Protein AF-A0A965K3U7-F1 (afdb_monomer_lite)

Sequence (85 aa):
MQTYLIVPDIHVPFHDIKAVKLVTKLIKELPQLSGMVMLGDFLDAFQISTYSKDPSRRNLLAEDIEDFKQILNEWSRNLKEGSNI

Structure (mmCIF, N/CA/C/O backbone):
data_AF-A0A965K3U7-F1
#
_entry.id   AF-A0A965K3U7-F1
#
loop_
_atom_site.group_PDB
_atom_site.id
_atom_site.type_symbol
_atom_site.label_atom_id
_atom_site.label_alt_id
_atom_site.label_comp_id
_atom_site.label_asym_id
_atom_site.label_entity_id
_atom_site.label_seq_id
_atom_site.pdbx_PDB_ins_code
_atom_site.Cartn_x
_atom_site.Cartn_y
_atom_site.Cartn_z
_atom_site.occupancy
_atom_site.B_iso_or_equiv
_atom_site.auth_seq_id
_atom_site.auth_comp_id
_atom_site.auth_asym_id
_atom_site.auth_atom_id
_atom_site.pdbx_PDB_model_num
ATOM 1 N N . MET A 1 1 ? -14.311 -7.677 20.510 1.00 82.44 1 MET A N 1
ATOM 2 C CA . MET A 1 1 ? -14.291 -8.293 19.167 1.00 82.44 1 MET A CA 1
ATOM 3 C C . MET A 1 1 ? -13.174 -7.627 18.388 1.00 82.44 1 MET A C 1
ATOM 5 O O . MET A 1 1 ? -13.125 -6.404 18.412 1.00 82.44 1 MET A O 1
ATOM 9 N N . GLN A 1 2 ? -12.255 -8.393 17.800 1.00 90.38 2 GLN A N 1
ATOM 10 C CA . GLN A 1 2 ? -11.185 -7.826 16.970 1.00 90.38 2 GLN A CA 1
ATOM 11 C C . GLN A 1 2 ? -11.688 -7.710 15.530 1.00 90.38 2 GLN A C 1
ATOM 13 O O . GLN A 1 2 ? -12.368 -8.618 15.056 1.00 90.38 2 GLN A O 1
ATOM 18 N N . THR A 1 3 ? -11.393 -6.595 14.865 1.00 92.62 3 THR A N 1
ATOM 19 C CA . THR A 1 3 ? -11.815 -6.342 13.478 1.00 92.62 3 THR A CA 1
ATOM 20 C C . THR A 1 3 ? -10.607 -5.900 12.672 1.00 92.62 3 THR A C 1
ATOM 22 O O . THR A 1 3 ? -9.946 -4.941 13.056 1.00 92.62 3 THR A O 1
ATOM 25 N N . TYR A 1 4 ? -10.331 -6.572 11.561 1.00 94.81 4 TYR A N 1
ATOM 26 C CA . TYR A 1 4 ? -9.180 -6.282 10.710 1.00 94.81 4 TYR A CA 1
ATOM 27 C C . TYR A 1 4 ? -9.636 -5.834 9.325 1.00 94.81 4 TYR A C 1
ATOM 29 O O . TYR A 1 4 ? -10.607 -6.370 8.789 1.00 94.81 4 TYR A O 1
ATOM 37 N N . LEU A 1 5 ? -8.926 -4.863 8.750 1.00 95.75 5 LEU A N 1
ATOM 38 C CA . LEU A 1 5 ? -9.091 -4.481 7.351 1.00 95.75 5 LEU A CA 1
ATOM 39 C C . LEU A 1 5 ? -8.176 -5.353 6.487 1.00 95.75 5 LEU A C 1
ATOM 41 O O . LEU A 1 5 ? -6.972 -5.381 6.714 1.00 95.75 5 LEU A O 1
ATOM 45 N N . ILE A 1 6 ? -8.734 -6.060 5.510 1.00 96.38 6 ILE A N 1
ATOM 46 C CA . ILE A 1 6 ? -7.961 -6.916 4.604 1.00 96.38 6 ILE A CA 1
ATOM 47 C C . ILE A 1 6 ? -7.744 -6.171 3.290 1.00 96.38 6 ILE A C 1
ATOM 49 O O . ILE A 1 6 ? -8.715 -5.708 2.691 1.00 96.38 6 ILE A O 1
ATOM 53 N N . VAL A 1 7 ? -6.489 -6.061 2.852 1.00 96.38 7 VAL A N 1
ATOM 54 C CA . VAL A 1 7 ? -6.115 -5.328 1.635 1.00 96.38 7 VAL A CA 1
ATOM 55 C C . VAL A 1 7 ? -5.255 -6.215 0.721 1.00 96.38 7 VAL A C 1
ATOM 57 O O . VAL A 1 7 ? -4.082 -6.455 1.021 1.00 96.38 7 VAL A O 1
ATOM 60 N N . PRO A 1 8 ? -5.835 -6.736 -0.374 1.00 95.38 8 PRO A N 1
ATOM 61 C CA . PRO A 1 8 ? -5.107 -7.446 -1.425 1.00 95.38 8 PRO A CA 1
ATOM 62 C C . PRO A 1 8 ? -4.594 -6.522 -2.542 1.00 95.38 8 PRO A C 1
ATOM 64 O O . PRO A 1 8 ? -5.178 -5.465 -2.783 1.00 95.38 8 PRO A O 1
ATOM 67 N N . ASP A 1 9 ? -3.542 -6.977 -3.229 1.00 95.56 9 ASP A N 1
ATOM 68 C CA . ASP A 1 9 ? -3.209 -6.669 -4.630 1.00 95.56 9 ASP A CA 1
ATOM 69 C C . ASP A 1 9 ? -3.289 -5.180 -5.013 1.00 95.56 9 ASP A C 1
ATOM 71 O O . ASP A 1 9 ? -4.072 -4.763 -5.870 1.00 95.56 9 ASP A O 1
ATOM 75 N N . ILE A 1 10 ? -2.467 -4.344 -4.373 1.00 96.50 10 ILE A N 1
ATOM 76 C CA . ILE A 1 10 ? -2.418 -2.913 -4.704 1.00 96.50 10 ILE A CA 1
ATOM 77 C C . ILE A 1 10 ? -1.629 -2.664 -5.996 1.00 96.50 10 ILE A C 1
ATOM 79 O O . ILE A 1 10 ? -2.044 -1.815 -6.775 1.00 96.50 10 ILE A O 1
ATOM 83 N N . HIS A 1 11 ? -0.534 -3.389 -6.253 1.00 96.38 11 HIS A N 1
ATOM 84 C CA . HIS A 1 11 ? 0.298 -3.259 -7.460 1.00 96.38 11 HIS A CA 1
ATOM 85 C C . HIS A 1 11 ? 0.825 -1.840 -7.749 1.00 96.38 11 HIS A C 1
ATOM 87 O O . HIS A 1 11 ? 0.595 -1.273 -8.813 1.00 96.38 11 HIS A O 1
ATOM 93 N N . VAL A 1 12 ? 1.575 -1.228 -6.832 1.00 96.31 12 VAL A N 1
ATOM 94 C CA . VAL A 1 12 ? 2.313 0.022 -7.098 1.00 96.31 12 VAL A CA 1
ATOM 95 C C . VAL A 1 12 ? 3.374 -0.215 -8.192 1.00 96.31 12 VAL A C 1
ATOM 97 O O . VAL A 1 12 ? 4.114 -1.196 -8.081 1.00 96.31 12 VAL A O 1
ATOM 100 N N . PRO A 1 13 ? 3.481 0.650 -9.229 1.00 93.62 13 PRO A N 1
ATOM 101 C CA . PRO A 1 13 ? 2.817 1.955 -9.392 1.00 93.62 13 PRO A CA 1
ATOM 102 C C . PRO A 1 13 ? 1.494 1.926 -10.183 1.00 93.62 13 PRO A C 1
ATOM 104 O O . PRO A 1 13 ? 0.901 2.973 -10.418 1.00 93.62 13 PRO A O 1
ATOM 107 N N . PHE A 1 14 ? 1.006 0.757 -10.592 1.00 94.19 14 PHE A N 1
ATOM 108 C CA . PHE A 1 14 ? -0.200 0.582 -11.418 1.00 94.19 14 PHE A CA 1
ATOM 109 C C . PHE A 1 14 ? -1.525 0.551 -10.636 1.00 94.19 14 PHE A C 1
ATOM 111 O O . PHE A 1 14 ? -2.577 0.272 -11.211 1.00 94.19 14 PHE A O 1
ATOM 118 N N . HIS A 1 15 ? -1.480 0.842 -9.339 1.00 96.25 15 HIS A N 1
ATOM 119 C CA . HIS A 1 15 ? -2.618 0.786 -8.431 1.00 96.25 15 HIS A CA 1
ATOM 120 C C . HIS A 1 15 ? -3.793 1.691 -8.836 1.00 96.25 15 HIS A C 1
ATOM 122 O O . HIS A 1 15 ? -3.624 2.787 -9.377 1.00 96.25 15 HIS A O 1
ATOM 128 N N . ASP A 1 16 ? -5.016 1.280 -8.480 1.00 97.12 16 ASP A N 1
ATOM 129 C CA . ASP A 1 16 ? -6.187 2.153 -8.586 1.00 97.12 16 ASP A CA 1
ATOM 130 C C . ASP A 1 16 ? -6.162 3.211 -7.468 1.00 97.12 16 ASP A C 1
ATOM 132 O O . ASP A 1 16 ? -6.359 2.931 -6.280 1.00 97.12 16 ASP A O 1
ATOM 136 N N . ILE A 1 17 ? -5.971 4.470 -7.865 1.00 96.50 17 ILE A N 1
ATOM 137 C CA . ILE A 1 17 ? -5.931 5.632 -6.968 1.00 96.50 17 ILE A CA 1
ATOM 138 C C . ILE A 1 17 ? -7.209 5.749 -6.117 1.00 96.50 17 ILE A C 1
ATOM 140 O O . ILE A 1 17 ? -7.153 6.178 -4.961 1.00 96.50 17 ILE A O 1
ATOM 144 N N . LYS A 1 18 ? -8.385 5.404 -6.658 1.00 97.56 18 LYS A N 1
ATOM 145 C CA . LYS A 1 18 ? -9.653 5.455 -5.915 1.00 97.56 18 LYS A CA 1
ATOM 146 C C . LYS A 1 18 ? -9.709 4.366 -4.851 1.00 97.56 18 LYS A C 1
ATOM 148 O O . LYS A 1 18 ? -10.201 4.645 -3.758 1.00 97.56 18 LYS A O 1
ATOM 153 N N . ALA A 1 19 ? -9.189 3.173 -5.141 1.00 96.38 19 ALA A N 1
ATOM 154 C CA . ALA A 1 19 ? -9.124 2.081 -4.174 1.00 96.38 19 ALA A CA 1
ATOM 155 C C . ALA A 1 19 ? -8.213 2.447 -2.993 1.00 96.38 19 ALA A C 1
ATOM 157 O O . ALA A 1 19 ? -8.644 2.368 -1.843 1.00 96.38 19 ALA A O 1
ATOM 158 N N . VAL A 1 20 ? -7.013 2.971 -3.267 1.00 97.12 20 VAL A N 1
ATOM 159 C CA . VAL A 1 20 ? -6.089 3.444 -2.220 1.00 97.12 20 VAL A CA 1
ATOM 160 C C . VAL A 1 20 ? -6.734 4.537 -1.362 1.00 97.12 20 VAL A C 1
ATOM 162 O O . VAL A 1 20 ? -6.704 4.462 -0.135 1.00 97.12 20 VAL A O 1
ATOM 165 N N . LYS A 1 21 ? -7.406 5.518 -1.983 1.00 97.25 21 LYS A N 1
ATOM 166 C CA . LYS A 1 21 ? -8.132 6.570 -1.249 1.00 97.25 21 LYS A CA 1
ATOM 167 C C . LYS A 1 21 ? -9.263 6.021 -0.382 1.00 97.25 21 LYS A C 1
ATOM 169 O O . LYS A 1 21 ? -9.483 6.536 0.714 1.00 97.25 21 LYS A O 1
ATOM 174 N N . LEU A 1 22 ? -9.982 5.002 -0.852 1.00 97.25 22 LEU A N 1
ATOM 175 C CA . LEU A 1 22 ? -11.022 4.342 -0.068 1.00 97.25 22 LEU A CA 1
ATOM 176 C C . LEU A 1 22 ? -10.422 3.638 1.153 1.00 97.25 22 LEU A C 1
ATOM 178 O O . LEU A 1 22 ? -10.930 3.836 2.252 1.00 97.25 22 LEU A O 1
ATOM 182 N N . VAL A 1 23 ? -9.327 2.891 0.988 1.00 96.81 23 VAL A N 1
ATOM 183 C CA . VAL A 1 23 ? -8.615 2.248 2.108 1.00 96.81 23 VAL A CA 1
ATOM 184 C C . VAL A 1 23 ? -8.181 3.294 3.135 1.00 96.81 23 VAL A C 1
ATOM 186 O O . VAL A 1 23 ? -8.519 3.175 4.312 1.00 96.81 23 VAL A O 1
ATOM 189 N N . THR A 1 24 ? -7.545 4.380 2.689 1.00 96.12 24 THR A N 1
ATOM 190 C CA . THR A 1 24 ? -7.162 5.504 3.554 1.00 96.12 24 THR A CA 1
ATOM 191 C C . THR A 1 24 ? -8.361 6.082 4.313 1.00 96.12 24 THR A C 1
ATOM 193 O O . THR A 1 24 ? -8.260 6.369 5.507 1.00 96.12 24 THR A O 1
ATOM 196 N N . LYS A 1 25 ? -9.508 6.252 3.643 1.00 96.62 25 LYS A N 1
ATOM 197 C CA . LYS A 1 25 ? -10.743 6.738 4.271 1.00 96.62 25 LYS A CA 1
ATOM 198 C C . LYS A 1 25 ? -11.246 5.770 5.346 1.00 96.62 25 LYS A C 1
ATOM 200 O O . LYS A 1 25 ? -11.552 6.210 6.449 1.00 96.62 25 LYS A O 1
ATOM 205 N N . LEU A 1 26 ? -11.289 4.468 5.056 1.00 96.00 26 LEU A N 1
ATOM 206 C CA . LEU A 1 26 ? -11.735 3.445 6.007 1.00 96.00 26 LEU A CA 1
ATOM 207 C C . LEU A 1 26 ? -10.842 3.395 7.252 1.00 96.00 26 LEU A C 1
ATOM 209 O O . LEU A 1 26 ? -11.366 3.342 8.359 1.00 96.00 26 LEU A O 1
ATOM 213 N N . ILE A 1 27 ? -9.517 3.480 7.089 1.00 94.94 27 ILE A N 1
ATOM 214 C CA . ILE A 1 27 ? -8.570 3.524 8.217 1.00 94.94 27 ILE A CA 1
ATOM 215 C C . ILE A 1 27 ? -8.860 4.728 9.127 1.00 94.94 27 ILE A C 1
ATOM 217 O O . ILE A 1 27 ? -8.866 4.590 10.348 1.00 94.94 27 ILE A O 1
ATOM 221 N N . LYS A 1 28 ? -9.138 5.899 8.539 1.00 93.12 28 LYS A N 1
ATOM 222 C CA . LYS A 1 28 ? -9.405 7.144 9.279 1.00 93.12 28 LYS A CA 1
ATOM 223 C C . LYS A 1 28 ? -10.784 7.166 9.952 1.00 93.12 28 LYS A C 1
ATOM 225 O O . LYS A 1 28 ? -10.923 7.739 11.028 1.00 93.12 28 LYS A O 1
ATOM 230 N N . GLU A 1 29 ? -11.802 6.578 9.325 1.00 95.06 29 GLU A N 1
ATOM 231 C CA . GLU A 1 29 ? -13.201 6.695 9.767 1.00 95.06 29 GLU A CA 1
ATOM 232 C C . GLU A 1 29 ? -13.704 5.511 10.608 1.00 95.06 29 GLU A C 1
ATOM 234 O O . GLU A 1 29 ? -14.741 5.639 11.259 1.00 95.06 29 GLU A O 1
ATOM 239 N N . LEU A 1 30 ? -13.001 4.371 10.626 1.00 92.62 30 LEU A N 1
ATOM 240 C CA . LEU A 1 30 ? -13.411 3.174 11.370 1.00 92.62 30 LEU A CA 1
ATOM 241 C C . LEU A 1 30 ? -12.581 2.985 12.653 1.00 92.62 30 LEU A C 1
ATOM 243 O O . LEU A 1 30 ? -11.602 2.233 12.661 1.00 92.62 30 LEU A O 1
ATOM 247 N N . PRO A 1 31 ? -12.976 3.595 13.788 1.00 86.50 31 PRO A N 1
ATOM 248 C CA . PRO A 1 31 ? -12.216 3.506 15.033 1.00 86.50 31 PRO A CA 1
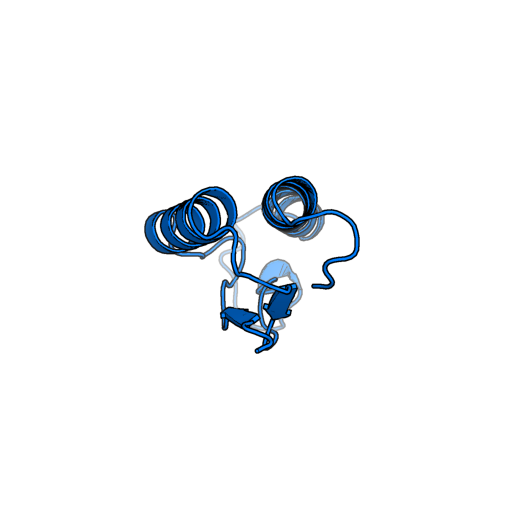ATOM 249 C C . PRO A 1 31 ? -12.1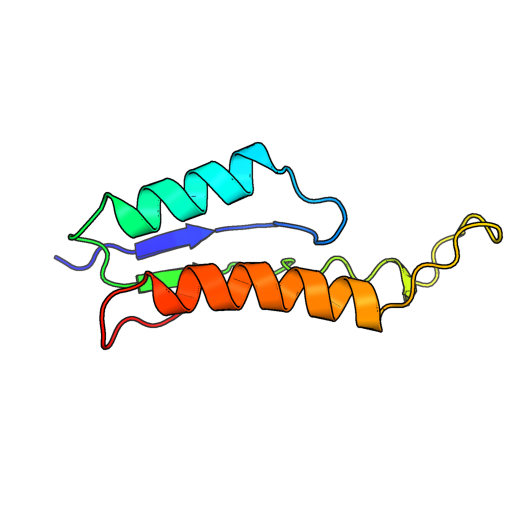76 2.090 15.629 1.00 86.50 31 PRO A C 1
ATOM 251 O O . PRO A 1 31 ? -11.362 1.820 16.504 1.00 86.50 31 PRO A O 1
ATOM 254 N N . GLN A 1 32 ? -13.043 1.170 15.224 1.00 89.75 32 GLN A N 1
ATOM 255 C CA . GLN A 1 32 ? -13.067 -0.201 15.740 1.00 89.75 32 GLN A CA 1
ATOM 256 C C . GLN A 1 32 ? -12.019 -1.129 15.106 1.00 89.75 32 GLN A C 1
ATOM 258 O O . GLN A 1 32 ? -11.897 -2.278 15.537 1.00 89.75 32 GLN A O 1
ATOM 263 N N . LEU A 1 33 ? -11.287 -0.669 14.084 1.00 92.56 33 LEU A N 1
ATOM 264 C CA . LEU A 1 33 ? -10.220 -1.456 13.473 1.00 92.56 33 LEU A CA 1
ATOM 265 C C . LEU A 1 33 ? -9.110 -1.730 14.496 1.00 92.56 33 LEU A C 1
ATOM 267 O O . LEU A 1 33 ? -8.597 -0.826 15.149 1.00 92.56 33 LEU A O 1
ATOM 271 N N . SER A 1 34 ? -8.771 -3.007 14.638 1.00 93.19 34 SER A N 1
ATOM 272 C CA . SER A 1 34 ? -7.669 -3.520 15.460 1.00 93.19 34 SER A CA 1
ATOM 273 C C . SER A 1 34 ? -6.347 -3.559 14.685 1.00 93.19 34 SER A C 1
ATOM 275 O O . SER A 1 34 ? -5.283 -3.675 15.282 1.00 93.19 34 SER A O 1
ATOM 277 N N . GLY A 1 35 ? -6.416 -3.481 13.356 1.00 93.06 35 GLY A N 1
ATOM 278 C CA . GLY A 1 35 ? -5.261 -3.473 12.470 1.00 93.06 35 GLY A CA 1
ATOM 279 C C . GLY A 1 35 ? -5.654 -3.696 11.016 1.00 93.06 35 GLY A C 1
ATOM 280 O O . GLY A 1 35 ? -6.840 -3.732 10.666 1.00 93.06 35 GLY A O 1
ATOM 281 N N . MET A 1 36 ? -4.636 -3.872 10.184 1.00 95.12 36 MET A N 1
ATOM 282 C CA . MET A 1 36 ? -4.761 -4.203 8.770 1.00 95.12 36 MET A CA 1
ATOM 283 C C . MET A 1 36 ? -3.981 -5.487 8.486 1.00 95.12 36 MET A C 1
ATOM 285 O O . MET A 1 36 ? -3.038 -5.800 9.201 1.00 95.12 36 MET A O 1
ATOM 289 N N . VAL A 1 37 ? -4.395 -6.237 7.470 1.00 95.25 37 VAL A N 1
ATOM 290 C CA . VAL A 1 37 ? -3.652 -7.387 6.950 1.00 95.25 37 VAL A CA 1
ATOM 291 C C . VAL A 1 37 ? -3.475 -7.191 5.453 1.00 95.25 37 VAL A C 1
ATOM 293 O O . VAL A 1 37 ? -4.457 -7.121 4.708 1.00 95.25 37 VAL A O 1
ATOM 296 N N . MET A 1 38 ? -2.219 -7.116 5.022 1.00 94.00 38 MET A N 1
ATOM 297 C CA . MET A 1 38 ? -1.848 -7.077 3.609 1.00 94.00 38 MET A CA 1
ATOM 298 C C . MET A 1 38 ? -1.687 -8.501 3.079 1.00 94.00 38 MET A C 1
ATOM 300 O O . MET A 1 38 ? -0.943 -9.289 3.659 1.00 94.00 38 MET A O 1
ATOM 304 N N . LEU A 1 39 ? -2.356 -8.836 1.973 1.00 95.25 39 LEU A N 1
ATOM 305 C CA . LEU A 1 39 ? -2.300 -10.197 1.412 1.00 95.25 39 LEU A CA 1
ATOM 306 C C . LEU A 1 39 ? -1.123 -10.443 0.453 1.00 95.25 39 LEU A C 1
ATOM 308 O O . LEU A 1 39 ? -0.972 -11.557 -0.040 1.00 95.25 39 LEU A O 1
ATOM 312 N N . GLY A 1 40 ? -0.267 -9.444 0.236 1.00 92.44 40 GLY A N 1
ATOM 313 C CA . GLY A 1 40 ? 0.833 -9.501 -0.728 1.00 92.44 40 GLY A CA 1
ATOM 314 C C . GLY A 1 40 ? 0.631 -8.512 -1.872 1.00 92.44 40 GLY A C 1
ATOM 315 O O . GLY A 1 40 ? -0.246 -7.653 -1.796 1.00 92.44 40 GLY A O 1
ATOM 316 N N . ASP A 1 41 ? 1.502 -8.593 -2.877 1.00 94.38 41 ASP A N 1
ATOM 317 C CA . ASP A 1 41 ? 1.416 -7.869 -4.155 1.00 94.38 41 ASP A CA 1
ATOM 318 C C . ASP A 1 41 ? 1.103 -6.367 -4.031 1.00 94.38 41 ASP A C 1
ATOM 320 O O . ASP A 1 41 ? 0.379 -5.755 -4.816 1.00 94.38 41 ASP A O 1
ATOM 324 N N . PHE A 1 42 ? 1.692 -5.730 -3.016 1.00 96.00 42 PHE A N 1
ATOM 325 C CA . PHE A 1 42 ? 1.618 -4.280 -2.865 1.00 96.00 42 PHE A CA 1
ATOM 326 C C . PHE A 1 42 ? 2.577 -3.593 -3.852 1.00 96.00 42 PHE A C 1
ATOM 328 O O . PHE A 1 42 ? 2.195 -2.638 -4.518 1.00 96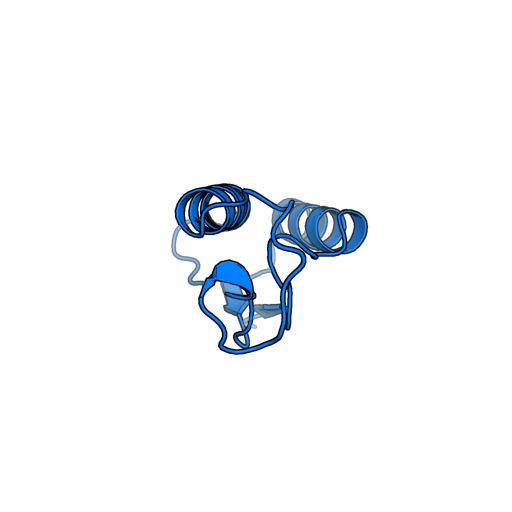.00 42 PHE A O 1
ATOM 335 N N . LEU A 1 43 ? 3.803 -4.093 -4.007 1.00 96.31 43 LEU A N 1
ATOM 336 C CA . LEU A 1 43 ? 4.743 -3.614 -5.021 1.00 96.31 43 LEU A CA 1
ATOM 337 C C . LEU A 1 43 ? 4.727 -4.567 -6.217 1.00 96.31 43 LEU A C 1
ATOM 339 O O . LEU A 1 43 ? 4.981 -5.754 -6.046 1.00 96.31 43 LEU A O 1
ATOM 343 N N . ASP A 1 44 ? 4.484 -4.045 -7.417 1.00 94.12 44 ASP A N 1
ATOM 344 C CA . ASP A 1 44 ? 4.340 -4.863 -8.627 1.00 94.12 44 ASP A CA 1
ATOM 345 C C . ASP A 1 44 ? 5.681 -5.430 -9.139 1.00 94.12 44 ASP A C 1
ATOM 347 O O . ASP A 1 44 ? 5.745 -6.494 -9.747 1.00 94.12 44 ASP A O 1
ATOM 351 N N . ALA A 1 45 ? 6.786 -4.723 -8.875 1.00 92.69 45 ALA A N 1
ATOM 352 C CA . ALA A 1 45 ? 8.145 -5.103 -9.275 1.00 92.69 45 ALA A CA 1
ATOM 353 C C . ALA A 1 45 ? 8.344 -5.338 -10.795 1.00 92.69 45 ALA A C 1
ATOM 355 O O . ALA A 1 45 ? 9.346 -5.934 -11.210 1.00 92.69 45 ALA A O 1
ATOM 356 N N . PHE A 1 46 ? 7.464 -4.799 -11.652 1.00 90.69 46 PHE A N 1
ATOM 357 C CA . PHE A 1 46 ? 7.567 -4.902 -13.114 1.00 90.69 46 PHE A CA 1
ATOM 358 C C . PHE A 1 46 ? 8.939 -4.500 -13.660 1.00 90.69 46 PHE A C 1
ATOM 360 O O . PHE A 1 46 ? 9.463 -5.170 -14.556 1.00 90.69 46 PHE A O 1
ATOM 367 N N . GLN A 1 47 ? 9.561 -3.455 -13.099 1.00 89.06 47 GLN A N 1
ATOM 368 C CA . GLN A 1 47 ? 10.836 -2.919 -13.594 1.00 89.06 47 GLN A CA 1
ATOM 369 C C . GLN A 1 47 ? 11.974 -3.942 -13.554 1.00 89.06 47 GLN A C 1
ATOM 371 O O . GLN A 1 47 ? 12.842 -3.918 -14.427 1.00 89.06 47 GLN A O 1
ATOM 376 N N . ILE A 1 48 ? 11.945 -4.892 -12.617 1.00 90.06 48 ILE A N 1
ATOM 377 C CA . ILE A 1 48 ? 12.959 -5.952 -12.490 1.00 90.06 48 ILE A CA 1
ATOM 378 C C . ILE A 1 48 ? 12.506 -7.309 -13.034 1.00 90.06 48 ILE A C 1
ATOM 380 O O . ILE A 1 48 ? 13.285 -8.258 -13.035 1.00 90.06 48 ILE A O 1
ATOM 384 N N . SER A 1 49 ? 11.278 -7.409 -13.541 1.00 90.75 49 SER A N 1
ATOM 385 C CA . SER A 1 49 ? 10.786 -8.640 -14.166 1.00 90.75 49 SER A CA 1
ATOM 386 C C . SER A 1 49 ? 11.540 -8.968 -15.466 1.00 90.75 49 SER A C 1
ATOM 388 O O . SER A 1 49 ? 12.217 -8.121 -16.044 1.00 90.75 49 SER A O 1
ATOM 390 N N . THR A 1 50 ? 11.418 -10.186 -15.982 1.00 89.75 50 THR A N 1
ATOM 391 C CA . THR A 1 50 ? 11.991 -10.564 -17.289 1.00 89.75 50 THR A CA 1
ATOM 392 C C . THR A 1 50 ? 11.042 -10.307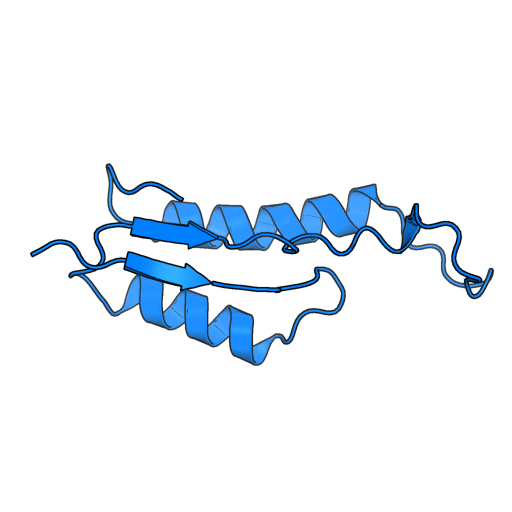 -18.463 1.00 89.75 50 THR A C 1
ATOM 394 O O . THR A 1 50 ? 11.391 -10.599 -19.607 1.00 89.75 50 THR A O 1
ATOM 397 N N . TYR A 1 51 ? 9.851 -9.754 -18.207 1.00 87.06 51 TYR A N 1
ATOM 398 C CA . TYR A 1 51 ? 8.883 -9.432 -19.251 1.00 87.06 51 TYR A CA 1
ATOM 399 C C . TYR A 1 51 ? 9.416 -8.354 -20.201 1.00 87.06 51 TYR A C 1
ATOM 401 O O . TYR A 1 51 ? 10.172 -7.463 -19.805 1.00 87.06 51 TYR A O 1
ATOM 409 N N . SER A 1 52 ? 9.001 -8.437 -21.470 1.00 84.94 52 SER A N 1
ATOM 410 C CA . SER A 1 52 ? 9.350 -7.448 -22.491 1.00 84.94 52 SER A CA 1
ATOM 411 C C . SER A 1 52 ? 8.804 -6.083 -22.092 1.00 84.94 52 SER A C 1
ATOM 413 O O . SER A 1 52 ? 7.598 -5.917 -21.908 1.00 84.94 52 SER A O 1
ATOM 415 N N . LYS A 1 53 ? 9.694 -5.100 -21.984 1.00 84.19 53 LYS A N 1
ATOM 416 C CA . LYS A 1 53 ? 9.357 -3.727 -21.607 1.00 84.19 53 LYS A CA 1
ATOM 417 C C . LYS A 1 53 ? 9.583 -2.805 -22.785 1.00 84.19 53 LYS A C 1
ATOM 419 O O . LYS A 1 53 ? 10.431 -3.063 -23.636 1.00 84.19 53 LYS A O 1
ATOM 424 N N . ASP A 1 54 ? 8.846 -1.707 -22.790 1.00 82.06 54 ASP A N 1
ATOM 425 C CA . ASP A 1 54 ? 9.143 -0.591 -23.671 1.00 82.06 54 ASP A CA 1
ATOM 426 C C . ASP A 1 54 ? 10.469 0.059 -23.223 1.00 82.06 54 ASP A C 1
ATOM 428 O O . ASP A 1 54 ? 10.523 0.598 -22.114 1.00 82.06 54 ASP A O 1
ATOM 432 N N . PRO A 1 55 ? 11.535 0.023 -24.045 1.00 77.25 55 PRO A N 1
ATOM 433 C CA . PRO A 1 55 ? 12.842 0.570 -23.680 1.00 77.25 55 PRO A CA 1
ATOM 434 C C . PRO A 1 55 ? 12.833 2.097 -23.507 1.00 77.25 55 PRO A C 1
ATOM 436 O O . PRO A 1 55 ? 13.795 2.658 -22.983 1.00 77.25 55 PRO A O 1
ATOM 439 N N . SER A 1 56 ? 11.769 2.785 -23.937 1.00 79.50 56 SER A N 1
ATOM 440 C CA . SER A 1 56 ? 11.587 4.217 -23.690 1.00 79.50 56 SER A CA 1
ATOM 441 C C . SER A 1 56 ? 11.139 4.532 -22.258 1.00 79.50 56 SER A C 1
ATOM 443 O O . SER A 1 56 ? 11.345 5.657 -21.793 1.00 79.50 56 SER A O 1
ATOM 445 N N . ARG A 1 57 ? 10.578 3.557 -21.525 1.00 71.94 57 ARG A N 1
ATOM 446 C CA . ARG A 1 57 ? 10.212 3.729 -20.113 1.00 71.94 57 ARG A CA 1
ATOM 447 C C . ARG A 1 57 ? 11.468 3.687 -19.250 1.00 71.94 57 ARG A C 1
ATOM 449 O O . ARG A 1 57 ? 12.162 2.678 -19.185 1.00 71.94 57 ARG A O 1
ATOM 456 N N . ARG A 1 58 ? 11.740 4.798 -18.567 1.00 67.69 58 ARG A N 1
ATOM 457 C CA . ARG A 1 58 ? 12.878 4.973 -17.653 1.00 67.69 58 ARG A CA 1
ATOM 458 C C . ARG A 1 58 ? 12.430 5.009 -16.192 1.00 67.69 58 ARG A C 1
ATOM 460 O O . ARG A 1 58 ? 12.906 5.852 -15.446 1.00 67.69 58 ARG A O 1
ATOM 467 N N . ASN A 1 59 ? 11.507 4.138 -15.798 1.00 76.62 59 ASN A N 1
ATOM 468 C CA . ASN A 1 59 ? 11.106 4.063 -14.396 1.00 76.62 59 ASN A CA 1
ATOM 469 C C . ASN A 1 59 ? 12.100 3.186 -13.640 1.00 76.62 59 ASN A C 1
ATOM 471 O O . ASN A 1 59 ? 12.425 2.076 -14.073 1.00 76.62 59 ASN A O 1
ATOM 475 N N . LEU A 1 60 ? 12.602 3.691 -12.520 1.00 88.31 60 LEU A N 1
ATOM 476 C CA . LEU A 1 60 ? 13.508 2.941 -11.661 1.00 88.31 60 LEU A CA 1
ATOM 477 C C . LEU A 1 60 ? 12.696 2.196 -10.603 1.00 88.31 60 LEU A C 1
ATOM 479 O O . LEU A 1 60 ? 11.784 2.761 -10.014 1.00 88.31 60 LEU A O 1
ATOM 483 N N . LEU A 1 61 ? 13.092 0.964 -10.263 1.00 91.38 61 LEU A N 1
ATOM 484 C CA . LEU A 1 61 ? 12.481 0.240 -9.136 1.00 91.38 61 LEU A CA 1
ATOM 485 C C . LEU A 1 61 ? 12.514 1.068 -7.836 1.00 91.38 61 LEU A C 1
ATOM 487 O O . LEU A 1 61 ? 11.626 0.956 -7.000 1.00 91.38 61 LEU A O 1
ATOM 491 N N . ALA A 1 62 ? 13.544 1.900 -7.664 1.00 93.81 62 ALA A N 1
ATOM 492 C CA . ALA A 1 62 ? 13.665 2.789 -6.514 1.00 93.81 62 ALA A CA 1
ATOM 493 C C . ALA A 1 62 ? 12.509 3.802 -6.414 1.00 93.81 62 ALA A C 1
ATOM 495 O O . ALA A 1 62 ? 12.088 4.110 -5.304 1.00 93.81 62 ALA A O 1
ATOM 496 N N . GLU A 1 63 ? 11.992 4.287 -7.546 1.00 93.62 63 GLU A N 1
ATOM 497 C CA . GLU A 1 63 ? 10.842 5.198 -7.593 1.00 93.62 63 GLU A CA 1
ATOM 498 C C . GLU A 1 63 ? 9.568 4.454 -7.181 1.00 93.62 63 GLU A C 1
ATOM 500 O O . GLU A 1 63 ? 8.862 4.907 -6.284 1.00 93.62 63 GLU A O 1
ATOM 505 N N . ASP A 1 64 ? 9.347 3.249 -7.722 1.00 94.56 64 ASP A N 1
ATOM 506 C CA . ASP A 1 64 ? 8.198 2.411 -7.353 1.00 94.56 64 ASP A CA 1
ATOM 507 C C . ASP A 1 64 ? 8.206 2.053 -5.849 1.00 94.56 64 ASP A C 1
ATOM 509 O O . ASP A 1 64 ? 7.162 2.032 -5.194 1.00 94.56 64 ASP A O 1
ATOM 513 N N . ILE A 1 65 ? 9.390 1.795 -5.273 1.00 96.31 65 ILE A N 1
ATOM 514 C CA . ILE A 1 65 ? 9.564 1.556 -3.830 1.00 96.31 65 ILE A CA 1
ATOM 515 C C . ILE A 1 65 ? 9.215 2.808 -3.017 1.00 96.31 65 ILE A C 1
ATOM 517 O O . ILE A 1 65 ? 8.630 2.686 -1.939 1.00 96.31 65 ILE A O 1
ATOM 521 N N . GLU A 1 66 ? 9.586 3.996 -3.491 1.00 96.69 66 GLU A N 1
ATOM 522 C CA . GLU A 1 66 ? 9.274 5.243 -2.795 1.00 96.69 66 GLU A CA 1
ATOM 523 C C . GLU A 1 66 ? 7.764 5.509 -2.795 1.00 96.69 66 GLU A C 1
ATOM 525 O O . GLU A 1 66 ? 7.196 5.773 -1.734 1.00 96.69 66 GLU A O 1
ATOM 530 N N . ASP A 1 67 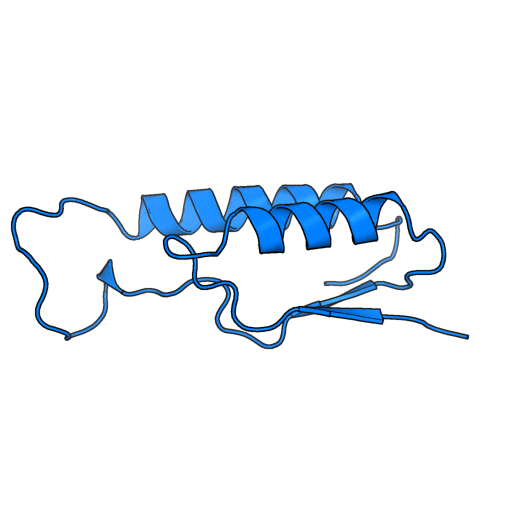? 7.089 5.322 -3.930 1.00 95.19 67 ASP A N 1
ATOM 531 C CA . ASP A 1 67 ? 5.629 5.440 -4.031 1.00 95.19 67 ASP A CA 1
ATOM 532 C C . ASP A 1 67 ? 4.914 4.432 -3.116 1.00 95.19 67 ASP A C 1
ATOM 534 O O . ASP A 1 67 ? 3.982 4.779 -2.383 1.00 95.19 67 ASP A O 1
ATOM 538 N N . PHE A 1 68 ? 5.397 3.187 -3.079 1.00 96.00 68 PHE A N 1
ATOM 539 C CA . PHE A 1 68 ? 4.898 2.158 -2.166 1.00 96.00 68 PHE A CA 1
ATOM 540 C C . PHE A 1 68 ? 5.041 2.594 -0.701 1.00 96.00 68 PHE A C 1
ATOM 542 O O . PHE A 1 68 ? 4.088 2.506 0.082 1.00 96.00 68 PHE A O 1
ATOM 549 N N . LYS A 1 69 ? 6.216 3.115 -0.322 1.00 96.38 69 LYS A N 1
ATOM 550 C CA . LYS A 1 69 ? 6.486 3.590 1.040 1.00 96.38 69 LYS A CA 1
ATOM 551 C C . LYS A 1 69 ? 5.604 4.768 1.411 1.00 96.38 69 LYS A C 1
ATOM 553 O O . LYS A 1 69 ? 5.202 4.853 2.568 1.00 96.38 69 LYS A O 1
ATOM 558 N N . GLN A 1 70 ? 5.292 5.668 0.482 1.00 97.00 70 GLN A N 1
ATOM 559 C CA . GL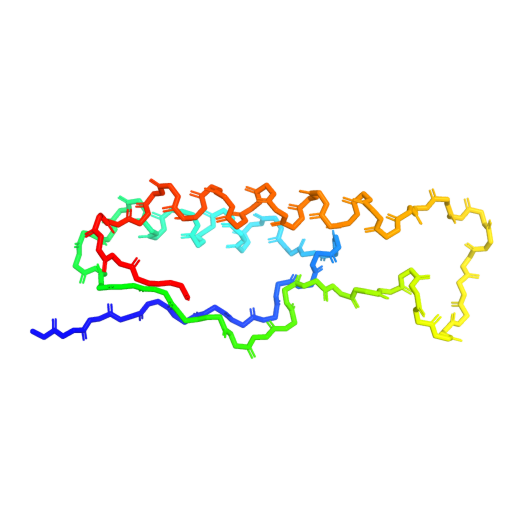N A 1 70 ? 4.393 6.789 0.757 1.00 97.00 70 GLN A CA 1
ATOM 560 C C . GLN A 1 70 ? 3.011 6.299 1.199 1.00 97.00 70 GLN A C 1
ATOM 562 O O . GLN A 1 70 ? 2.525 6.737 2.245 1.00 97.00 70 GLN A O 1
ATOM 567 N N . ILE A 1 71 ? 2.424 5.344 0.470 1.00 96.50 71 ILE A N 1
ATOM 568 C CA . ILE A 1 71 ? 1.113 4.773 0.810 1.00 96.50 71 ILE A CA 1
ATOM 569 C C . ILE A 1 71 ? 1.189 4.013 2.141 1.00 96.50 71 ILE A C 1
ATOM 571 O O . ILE A 1 71 ? 0.391 4.264 3.046 1.00 96.50 71 ILE A O 1
ATOM 575 N N . LEU A 1 72 ? 2.184 3.132 2.305 1.00 95.12 72 LEU A N 1
ATOM 576 C CA . LEU A 1 72 ? 2.344 2.342 3.528 1.00 95.12 72 LEU A CA 1
ATOM 577 C C . LEU A 1 72 ? 2.546 3.229 4.767 1.00 95.12 72 LEU A C 1
ATOM 579 O O . LEU A 1 72 ? 1.944 2.987 5.814 1.00 95.12 72 LEU A O 1
ATOM 583 N N . ASN A 1 73 ? 3.358 4.282 4.648 1.00 95.44 73 ASN A N 1
ATOM 584 C CA . ASN A 1 73 ? 3.590 5.238 5.726 1.00 95.44 73 ASN A CA 1
ATOM 585 C C . ASN A 1 73 ? 2.329 6.046 6.049 1.00 95.44 73 ASN A C 1
ATOM 587 O O . ASN A 1 73 ? 2.081 6.321 7.224 1.00 95.44 73 ASN A O 1
ATOM 591 N N . GLU A 1 74 ? 1.530 6.439 5.048 1.00 95.25 74 GLU A N 1
ATOM 592 C CA . GLU A 1 74 ? 0.242 7.087 5.309 1.00 95.25 74 GLU A CA 1
ATOM 593 C C . GLU A 1 74 ? -0.672 6.153 6.109 1.00 95.25 74 GLU A C 1
ATOM 595 O O . GLU A 1 74 ? -1.209 6.561 7.139 1.00 95.25 74 GLU A O 1
ATOM 600 N N . TRP A 1 75 ? -0.831 4.902 5.682 1.00 94.75 75 TRP A N 1
ATOM 601 C CA . TRP A 1 75 ? -1.695 3.941 6.369 1.00 94.75 75 TRP A CA 1
ATOM 602 C C . TRP A 1 75 ? -1.214 3.650 7.790 1.00 94.75 75 TRP A C 1
ATOM 604 O O . TRP A 1 75 ? -2.004 3.746 8.728 1.00 94.75 75 TRP A O 1
ATOM 614 N N . SER A 1 76 ? 0.086 3.405 7.972 1.00 92.19 76 SER A N 1
ATOM 615 C CA . SER A 1 76 ? 0.687 3.152 9.286 1.00 92.19 76 SER A CA 1
ATOM 616 C C . SER A 1 76 ? 0.468 4.310 10.266 1.00 92.19 76 SER A C 1
ATOM 618 O O . SER A 1 76 ? 0.120 4.071 11.417 1.00 92.19 76 SER A O 1
ATOM 620 N N . ARG A 1 77 ? 0.585 5.568 9.812 1.00 91.69 77 ARG A N 1
ATOM 621 C CA . ARG A 1 77 ? 0.357 6.756 10.658 1.00 91.69 77 ARG A CA 1
ATOM 622 C C . ARG A 1 77 ? -1.098 6.951 11.080 1.00 91.69 77 ARG A C 1
ATOM 624 O O . ARG A 1 77 ? -1.339 7.613 12.083 1.00 91.69 77 ARG A O 1
ATOM 631 N N . ASN A 1 78 ? -2.054 6.466 10.287 1.00 91.44 78 ASN A N 1
ATOM 632 C CA . ASN A 1 78 ? -3.483 6.643 10.560 1.00 91.44 78 ASN A CA 1
ATOM 633 C C . ASN A 1 78 ? -4.102 5.461 11.318 1.00 91.44 78 ASN A C 1
ATOM 635 O O . ASN A 1 78 ? -5.203 5.596 11.850 1.00 91.44 78 ASN A O 1
ATOM 639 N N . LEU A 1 79 ? -3.419 4.316 11.382 1.00 89.88 79 LEU A N 1
ATOM 640 C CA . LEU A 1 79 ? -3.815 3.223 12.263 1.00 89.88 79 LEU A CA 1
ATOM 641 C C . LEU A 1 79 ? -3.593 3.608 13.731 1.00 89.88 79 LEU A C 1
ATOM 643 O O . LEU A 1 79 ? -2.723 4.408 14.071 1.00 89.88 79 LEU A O 1
ATOM 647 N N . LYS A 1 80 ? -4.404 3.031 14.621 1.00 83.12 80 LYS A N 1
ATOM 648 C CA . LYS A 1 80 ? -4.319 3.307 16.059 1.00 83.12 80 LYS A CA 1
ATOM 649 C C . LYS A 1 80 ? -3.000 2.809 16.641 1.00 83.12 80 LYS A C 1
ATOM 651 O O . LYS A 1 80 ? -2.485 1.779 16.214 1.00 83.12 80 LYS A O 1
ATOM 656 N N . GLU A 1 81 ? -2.508 3.483 17.673 1.00 80.00 81 GLU A N 1
ATOM 657 C CA . GLU A 1 81 ? -1.331 3.040 18.422 1.00 80.00 81 GLU A CA 1
ATOM 658 C C . GLU A 1 81 ? -1.501 1.590 18.915 1.00 80.00 81 GLU A C 1
ATOM 660 O O . GLU A 1 81 ? -2.554 1.217 19.436 1.00 80.00 81 GLU A O 1
ATOM 665 N N . GLY A 1 82 ? -0.485 0.755 18.681 1.00 77.88 82 GLY A N 1
ATOM 666 C CA . GLY A 1 82 ? -0.527 -0.686 18.960 1.00 77.88 82 GLY A CA 1
ATOM 667 C C . GLY A 1 82 ? -1.196 -1.549 17.878 1.00 77.88 82 GLY A C 1
ATOM 668 O O . GLY A 1 82 ? -1.232 -2.769 18.029 1.00 77.88 82 GLY A O 1
ATOM 669 N N . SER A 1 83 ? -1.701 -0.953 16.792 1.00 80.56 83 SER A N 1
ATOM 670 C CA . SER A 1 83 ? -2.186 -1.698 15.621 1.00 80.56 83 SER A CA 1
ATOM 671 C C . SER A 1 83 ? -1.018 -2.223 14.788 1.00 80.56 83 SER A C 1
ATOM 673 O O . SER A 1 83 ? -0.015 -1.532 14.618 1.00 80.56 83 SER A O 1
ATOM 675 N N . ASN A 1 84 ? -1.186 -3.413 14.213 1.00 75.12 84 ASN A N 1
ATOM 676 C CA . ASN A 1 84 ? -0.223 -4.006 13.284 1.00 75.12 84 ASN A CA 1
ATOM 677 C C . ASN A 1 84 ? -0.735 -3.927 11.833 1.00 75.12 84 ASN A C 1
ATOM 679 O O . ASN A 1 84 ? -1.952 -3.888 11.605 1.00 75.12 84 ASN A O 1
ATOM 683 N N . ILE A 1 85 ? 0.214 -3.895 10.892 1.00 79.44 85 ILE A N 1
ATOM 684 C CA . ILE A 1 85 ? 0.040 -4.129 9.448 1.00 79.44 85 ILE A CA 1
ATOM 685 C C . ILE A 1 85 ? 0.673 -5.477 9.110 1.00 79.44 85 ILE A C 1
ATOM 687 O O . ILE A 1 85 ? 1.758 -5.742 9.679 1.00 79.44 85 ILE A O 1
#

Radius of gyration: 14.82 Å; chains: 1; bounding box: 28×18×43 Å

Secondary structure (DSSP, 8-state):
---EEEE----BTS--HHHHHHHHHHHHH-TT--EEEE-S-SB--GGGSSS---TT----HHHHHHHHHHHHHHHHHHSPTT-B-

pLDDT: mean 91.45, std 6.59, range [67.69, 97.56]

Foldseek 3Di:
DADEAEDEAQAPPVGDPVVLVVLLVCLQPPLRHLAYDYPDNLHVCPVVDPDDDDPVDPDDSVVSVVVSCVSVVSSVVSHDPNYDD